Protein AF-A0AAP4CL32-F1 (afdb_monomer_lite)

pLDDT: mean 92.59, std 8.77, range [56.47, 98.12]

Foldseek 3Di:
DDDDPVNVVVVLVVLLVVLVVQLVVPVPPDVVSNVVSVVSNVVSVVVVVD

Structure (mmCIF, N/CA/C/O backbone):
data_AF-A0AAP4CL32-F1
#
_entry.id   AF-A0AAP4CL32-F1
#
loop_
_atom_site.group_PDB
_atom_site.id
_atom_site.type_symbol
_atom_site.label_atom_id
_atom_site.label_alt_id
_atom_site.label_comp_id
_atom_site.label_asym_id
_atom_site.label_entity_id
_atom_site.label_seq_id
_atom_site.pdbx_PDB_ins_code
_atom_site.Cartn_x
_atom_site.Cartn_y
_atom_site.Cartn_z
_atom_site.occupancy
_atom_site.B_iso_or_equiv
_atom_site.auth_seq_id
_atom_site.auth_comp_id
_atom_site.auth_asym_id
_atom_site.auth_atom_id
_atom_site.pdbx_PDB_model_num
ATOM 1 N N . MET A 1 1 ? -10.811 -11.698 20.050 1.00 62.03 1 MET A N 1
ATOM 2 C CA . MET A 1 1 ? -9.867 -10.614 20.384 1.00 62.03 1 MET A CA 1
ATOM 3 C C . MET A 1 1 ? -10.312 -9.393 19.600 1.00 62.03 1 MET A C 1
ATOM 5 O O . MET A 1 1 ? -10.326 -9.469 18.379 1.00 62.03 1 MET A O 1
ATOM 9 N N . GLN A 1 2 ? -10.807 -8.348 20.267 1.00 78.56 2 GLN A N 1
ATOM 10 C CA . GLN A 1 2 ? -11.130 -7.095 19.581 1.00 78.56 2 GLN A CA 1
ATOM 11 C C . GLN A 1 2 ? -9.822 -6.338 19.375 1.00 78.56 2 GLN A C 1
ATOM 13 O O . GLN A 1 2 ? -9.096 -6.106 20.338 1.00 78.56 2 GLN A O 1
ATOM 18 N N . ILE A 1 3 ? -9.494 -6.047 18.120 1.00 79.88 3 ILE A N 1
ATOM 19 C CA . ILE A 1 3 ? -8.363 -5.188 17.787 1.00 79.88 3 ILE A CA 1
ATOM 20 C C . ILE A 1 3 ? -8.858 -3.752 17.913 1.00 79.88 3 ILE A C 1
ATOM 22 O O . ILE A 1 3 ? -9.867 -3.398 17.301 1.00 79.88 3 ILE A O 1
ATOM 26 N N . ASP A 1 4 ? -8.175 -2.960 18.732 1.00 91.38 4 ASP A N 1
ATOM 27 C CA . ASP A 1 4 ? -8.497 -1.555 18.932 1.00 91.38 4 ASP A CA 1
ATOM 28 C C . ASP A 1 4 ? -8.257 -0.735 17.654 1.00 91.38 4 ASP A C 1
ATOM 30 O O . ASP A 1 4 ? -7.498 -1.116 16.755 1.00 91.38 4 ASP A O 1
ATOM 34 N N . GLU A 1 5 ? -8.925 0.410 17.571 1.00 89.88 5 GLU A N 1
ATOM 35 C CA . GLU A 1 5 ? -8.878 1.280 16.399 1.00 89.88 5 GLU A CA 1
ATOM 36 C C . GLU A 1 5 ? -7.466 1.817 16.121 1.00 89.88 5 GLU A C 1
ATOM 38 O O . GLU A 1 5 ? -7.076 1.948 14.958 1.00 89.88 5 GLU A O 1
ATOM 43 N N . GLU A 1 6 ? -6.644 2.042 17.153 1.00 91.19 6 GLU A N 1
ATOM 44 C CA . GLU A 1 6 ? -5.260 2.476 16.957 1.00 91.19 6 GLU A CA 1
ATOM 45 C C . GLU A 1 6 ? -4.407 1.377 16.325 1.00 91.19 6 GLU A C 1
ATOM 47 O O . GLU A 1 6 ? -3.600 1.653 15.436 1.00 91.19 6 GLU A O 1
ATOM 52 N N . THR A 1 7 ? -4.584 0.121 16.739 1.00 93.81 7 THR A N 1
ATOM 53 C CA . THR A 1 7 ? -3.903 -1.021 16.122 1.00 93.81 7 THR A CA 1
ATOM 54 C C . THR A 1 7 ? -4.296 -1.164 14.653 1.00 93.81 7 THR A C 1
ATOM 56 O O . THR A 1 7 ? -3.419 -1.375 13.810 1.00 93.81 7 THR A O 1
ATOM 59 N N . TRP A 1 8 ? -5.572 -0.963 14.312 1.00 91.50 8 TRP A N 1
ATOM 60 C CA . TRP A 1 8 ? -6.009 -0.926 12.915 1.00 91.50 8 TRP A CA 1
ATOM 61 C C . TRP A 1 8 ? -5.414 0.250 12.137 1.00 91.50 8 TRP A C 1
ATOM 63 O O . TRP A 1 8 ? -4.937 0.061 11.018 1.00 91.50 8 TRP A O 1
ATOM 73 N N . ASN A 1 9 ? -5.364 1.444 12.725 1.00 92.06 9 ASN A N 1
ATOM 74 C CA . ASN A 1 9 ? -4.766 2.622 12.093 1.00 92.06 9 ASN A CA 1
ATOM 75 C C . ASN A 1 9 ? -3.265 2.441 11.848 1.00 92.06 9 ASN A C 1
ATOM 77 O O . ASN A 1 9 ? -2.768 2.779 10.773 1.00 92.06 9 ASN A O 1
ATOM 81 N N . ARG A 1 10 ? -2.545 1.815 12.786 1.00 94.62 10 ARG A N 1
ATOM 82 C CA . ARG A 1 10 ? -1.148 1.419 12.576 1.00 9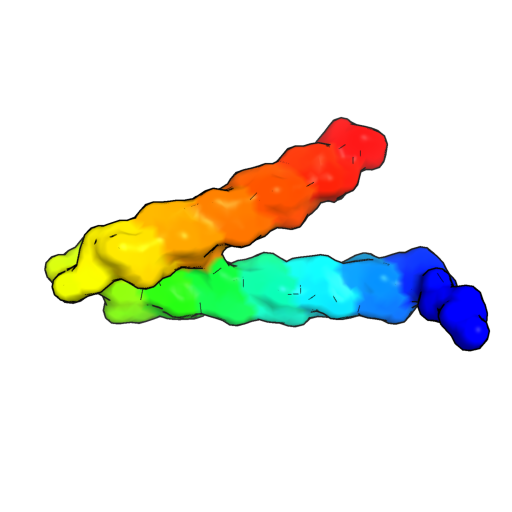4.62 10 ARG A CA 1
ATOM 83 C C . ARG A 1 10 ? -1.029 0.431 11.419 1.00 94.62 10 ARG A C 1
ATOM 85 O O . ARG A 1 10 ? -0.223 0.660 10.522 1.00 94.62 10 ARG A O 1
ATOM 92 N N . ALA A 1 11 ? -1.839 -0.628 11.394 1.00 94.50 11 ALA A N 1
ATOM 93 C CA . ALA A 1 11 ? -1.808 -1.623 10.320 1.00 94.50 11 ALA A CA 1
ATOM 94 C C . ALA A 1 11 ? -2.080 -1.003 8.935 1.00 94.50 11 ALA A C 1
ATOM 96 O O . ALA A 1 11 ? -1.356 -1.293 7.981 1.00 94.50 11 ALA A O 1
ATOM 97 N N . ARG A 1 12 ? -3.057 -0.090 8.833 1.00 94.44 12 ARG A N 1
ATOM 98 C CA . ARG A 1 12 ? -3.322 0.688 7.609 1.00 94.44 12 ARG A CA 1
ATOM 99 C C . ARG A 1 12 ? -2.123 1.545 7.208 1.00 94.44 12 ARG A C 1
ATOM 101 O O . ARG A 1 12 ? -1.757 1.550 6.036 1.00 94.44 12 ARG A O 1
ATOM 108 N N . GLY A 1 13 ? -1.483 2.219 8.164 1.00 95.81 13 GLY A N 1
ATOM 109 C CA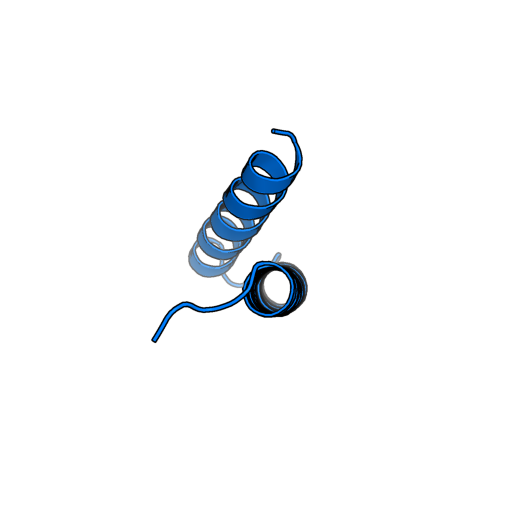 . GLY A 1 13 ? -0.268 3.002 7.924 1.00 95.81 13 GLY A CA 1
ATOM 110 C C . GLY A 1 13 ? 0.875 2.155 7.357 1.00 95.81 13 GLY A C 1
ATOM 111 O O . GLY A 1 13 ? 1.502 2.541 6.371 1.00 95.81 13 GLY A O 1
ATOM 112 N N . TRP A 1 14 ? 1.096 0.959 7.908 1.00 97.00 14 TRP A N 1
ATOM 113 C CA . TRP A 1 14 ? 2.080 0.004 7.388 1.00 97.00 14 TRP A CA 1
ATOM 114 C C . TRP A 1 14 ? 1.740 -0.478 5.975 1.00 97.00 14 TRP A C 1
ATOM 116 O O . TRP A 1 14 ? 2.616 -0.506 5.108 1.00 97.00 14 TRP A O 1
ATOM 126 N N . ALA A 1 15 ? 0.475 -0.825 5.727 1.00 97.19 15 ALA A N 1
ATOM 127 C CA . ALA A 1 15 ? 0.015 -1.252 4.410 1.00 97.19 15 ALA A CA 1
ATOM 128 C C . ALA A 1 15 ? 0.190 -0.140 3.362 1.00 97.19 15 ALA A C 1
ATOM 130 O O . ALA A 1 15 ? 0.698 -0.397 2.269 1.00 97.19 15 ALA A O 1
ATOM 131 N N . LEU A 1 16 ? -0.147 1.104 3.718 1.00 97.56 16 LEU A N 1
ATOM 132 C CA . LEU A 1 16 ? 0.031 2.269 2.855 1.00 97.56 16 LEU A CA 1
ATOM 133 C C . LEU A 1 16 ? 1.508 2.520 2.551 1.00 97.56 16 LEU A C 1
ATOM 135 O O . LEU A 1 16 ? 1.871 2.671 1.385 1.00 97.56 16 LEU A O 1
ATOM 139 N N . TRP A 1 17 ? 2.362 2.524 3.581 1.00 98.12 17 TRP A N 1
ATOM 140 C CA . TRP A 1 17 ? 3.801 2.708 3.408 1.00 98.12 17 TRP A CA 1
ATOM 141 C C . TRP A 1 17 ? 4.363 1.678 2.431 1.00 98.12 17 TRP A C 1
ATOM 143 O O . TRP A 1 17 ? 4.973 2.065 1.439 1.00 98.12 17 TRP A O 1
ATOM 153 N N . LYS A 1 18 ? 4.085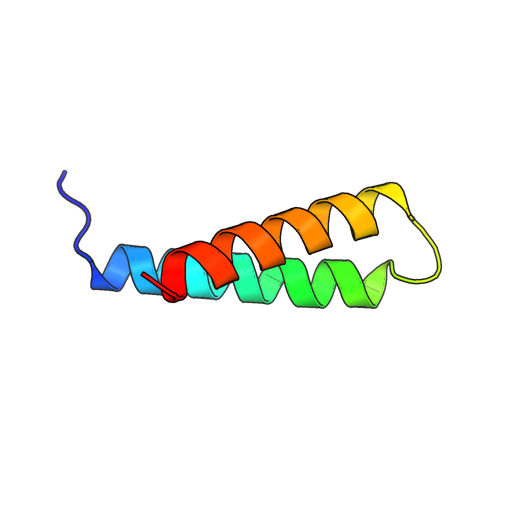 0.383 2.636 1.00 98.12 18 LYS A N 1
ATOM 154 C CA . LYS A 1 18 ? 4.547 -0.688 1.740 1.00 98.12 18 LYS A CA 1
ATOM 155 C C . LYS A 1 18 ? 4.040 -0.523 0.309 1.00 98.12 18 LYS A C 1
ATOM 157 O O . LYS A 1 18 ? 4.829 -0.700 -0.614 1.00 98.12 18 LYS A O 1
ATOM 162 N N . ALA A 1 19 ? 2.771 -0.169 0.116 1.00 97.75 19 ALA A N 1
ATOM 163 C CA . ALA A 1 19 ? 2.212 0.023 -1.219 1.00 97.75 19 ALA A CA 1
ATOM 164 C C . ALA A 1 19 ? 2.901 1.173 -1.975 1.00 97.75 19 ALA A C 1
ATOM 166 O O . ALA A 1 19 ? 3.195 1.035 -3.160 1.00 97.75 19 ALA A O 1
ATOM 167 N N . LEU A 1 20 ? 3.235 2.272 -1.290 1.00 98.12 20 LEU A N 1
ATOM 168 C CA . LEU A 1 20 ? 3.926 3.417 -1.893 1.00 98.12 20 LEU A CA 1
ATOM 169 C C . LEU A 1 20 ? 5.340 3.069 -2.374 1.00 98.12 20 LEU A C 1
ATOM 171 O O . LEU A 1 20 ? 5.683 3.358 -3.520 1.00 98.12 20 LEU A O 1
ATOM 175 N N . ILE A 1 21 ? 6.152 2.418 -1.535 1.00 98.12 21 ILE A N 1
ATOM 176 C CA . ILE A 1 21 ? 7.513 2.005 -1.932 1.00 98.12 21 ILE A CA 1
ATOM 177 C C . ILE A 1 21 ? 7.476 0.950 -3.040 1.00 98.12 21 ILE A C 1
ATOM 179 O O . ILE A 1 21 ? 8.287 1.010 -3.961 1.00 98.12 21 ILE A O 1
ATOM 183 N N . THR A 1 22 ? 6.534 0.001 -2.989 1.00 97.94 22 THR A N 1
ATOM 184 C CA . THR A 1 22 ? 6.379 -1.006 -4.049 1.00 97.94 22 THR A CA 1
ATOM 185 C C . THR A 1 22 ? 5.977 -0.365 -5.376 1.00 97.94 22 THR A C 1
ATOM 187 O O . THR A 1 22 ? 6.5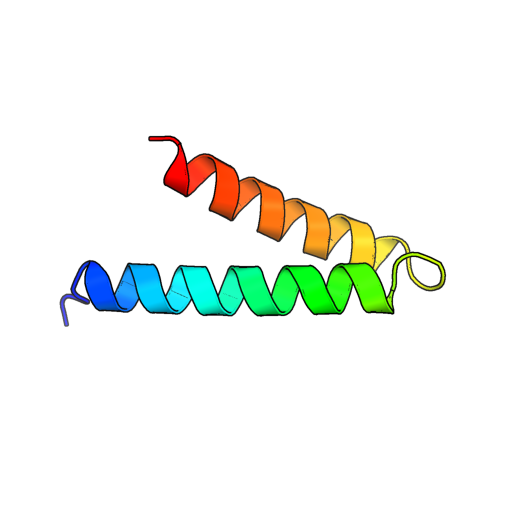52 -0.710 -6.410 1.00 97.94 22 THR A O 1
ATOM 190 N N . TYR A 1 23 ? 5.041 0.587 -5.356 1.00 97.81 23 TYR A N 1
ATOM 191 C CA . TYR A 1 23 ? 4.653 1.345 -6.542 1.00 97.81 23 TYR A CA 1
ATOM 192 C C . TYR A 1 23 ? 5.858 2.078 -7.145 1.00 97.81 23 TYR A C 1
ATOM 194 O O . TYR A 1 23 ? 6.143 1.916 -8.331 1.00 97.81 23 TYR A O 1
ATOM 202 N N . ASP A 1 24 ? 6.599 2.836 -6.330 1.00 97.75 24 ASP A N 1
ATOM 203 C CA . ASP A 1 24 ? 7.728 3.633 -6.815 1.00 97.75 24 ASP A CA 1
ATOM 204 C C . ASP A 1 24 ? 8.853 2.765 -7.396 1.00 97.75 24 ASP A C 1
ATOM 206 O O . ASP A 1 24 ? 9.371 3.066 -8.472 1.00 97.75 24 ASP A O 1
ATOM 210 N N . ALA A 1 25 ? 9.156 1.637 -6.746 1.00 97.38 25 ALA A N 1
ATOM 211 C CA . ALA A 1 25 ? 10.183 0.700 -7.193 1.00 97.38 25 ALA A CA 1
ATOM 212 C C . ALA A 1 25 ? 9.848 -0.000 -8.525 1.00 97.38 25 ALA A C 1
ATOM 214 O O . ALA A 1 25 ? 10.756 -0.450 -9.222 1.00 97.38 25 ALA A O 1
ATOM 215 N N . ASN A 1 26 ? 8.563 -0.109 -8.886 1.00 96.38 26 ASN A N 1
ATOM 216 C CA . ASN A 1 26 ? 8.114 -0.871 -10.058 1.00 96.38 26 ASN A CA 1
ATOM 217 C C . ASN A 1 26 ? 7.536 -0.007 -11.187 1.00 96.38 26 ASN A C 1
ATOM 219 O O . ASN A 1 26 ? 7.225 -0.541 -12.254 1.00 96.38 26 ASN A O 1
ATOM 223 N N . LYS A 1 27 ? 7.418 1.316 -10.991 1.00 91.12 27 LYS A N 1
ATOM 224 C CA . LYS A 1 27 ? 6.705 2.250 -11.889 1.00 91.12 27 LYS A CA 1
ATOM 225 C C . LYS A 1 27 ? 7.141 2.222 -13.358 1.00 91.12 27 LYS A C 1
ATOM 227 O O . LYS A 1 27 ? 6.357 2.595 -14.224 1.00 91.12 27 LYS A O 1
ATOM 232 N N . THR A 1 28 ? 8.365 1.783 -13.650 1.00 92.62 28 THR A N 1
ATOM 233 C CA . THR A 1 28 ? 8.908 1.676 -15.016 1.00 92.62 28 THR A CA 1
ATOM 234 C C . THR A 1 28 ? 9.139 0.241 -15.490 1.00 92.62 28 THR A C 1
ATOM 236 O O . THR A 1 28 ? 9.425 0.043 -16.667 1.00 92.62 28 THR A O 1
ATOM 239 N N . SER A 1 29 ? 9.036 -0.757 -14.608 1.00 93.50 29 SER A N 1
ATOM 240 C CA . SER A 1 29 ? 9.487 -2.129 -14.877 1.00 93.50 29 SER A CA 1
ATOM 241 C C . SER A 1 29 ? 8.362 -3.161 -14.856 1.00 93.50 29 SER A C 1
ATOM 243 O O . SER A 1 29 ? 8.390 -4.100 -15.648 1.00 93.50 29 SER A O 1
ATOM 245 N N . ASN A 1 30 ? 7.365 -3.007 -13.980 1.00 94.62 30 ASN A N 1
ATOM 246 C CA . ASN A 1 30 ? 6.325 -4.014 -13.791 1.00 94.62 30 ASN A CA 1
ATOM 247 C C . ASN A 1 30 ? 4.949 -3.380 -13.573 1.00 94.62 30 ASN A C 1
ATOM 249 O O . ASN A 1 30 ? 4.536 -3.089 -12.451 1.00 94.62 30 ASN A O 1
ATOM 253 N N . LYS A 1 31 ? 4.211 -3.229 -14.677 1.00 94.50 31 LYS A N 1
ATOM 254 C CA . LYS A 1 31 ? 2.878 -2.615 -14.694 1.00 94.50 31 LYS A CA 1
ATOM 255 C C . LYS A 1 31 ? 1.870 -3.332 -13.786 1.00 94.50 31 LYS A C 1
ATOM 257 O O . LYS A 1 31 ? 1.064 -2.667 -13.153 1.00 94.50 31 LYS A O 1
ATOM 262 N N . ILE A 1 32 ? 1.938 -4.660 -13.677 1.00 96.88 32 ILE A N 1
ATOM 263 C CA . ILE A 1 32 ? 0.996 -5.435 -12.853 1.00 96.88 32 ILE A CA 1
ATOM 264 C C . ILE A 1 32 ? 1.166 -5.068 -11.375 1.00 96.88 32 ILE A C 1
ATOM 266 O O . ILE A 1 32 ? 0.195 -4.745 -10.694 1.00 96.88 32 ILE A O 1
ATOM 270 N N . VAL A 1 33 ? 2.414 -5.048 -10.900 1.00 96.12 33 VAL A N 1
ATOM 271 C CA . VAL A 1 33 ? 2.740 -4.696 -9.509 1.00 96.12 33 VAL A CA 1
ATOM 272 C C . VAL A 1 33 ? 2.377 -3.243 -9.204 1.00 96.12 33 VAL A C 1
ATOM 274 O O . VAL A 1 33 ? 1.914 -2.929 -8.106 1.00 96.12 33 VAL A O 1
ATOM 277 N N . VAL A 1 34 ? 2.558 -2.354 -10.179 1.00 97.06 34 VAL A N 1
ATO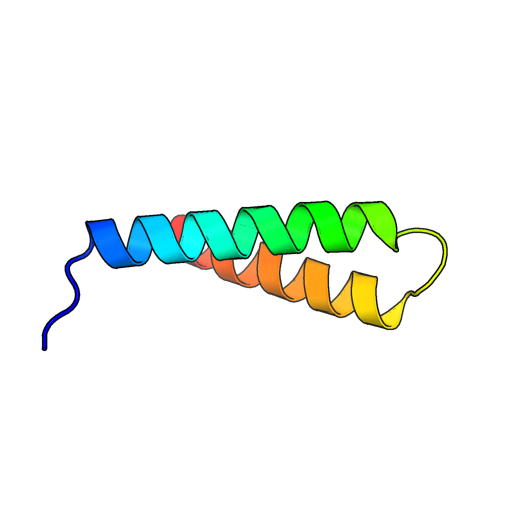M 278 C CA . VAL A 1 34 ? 2.180 -0.939 -10.090 1.00 97.06 34 VAL A CA 1
ATOM 279 C C . VAL A 1 34 ? 0.669 -0.783 -9.945 1.00 97.06 34 VAL A C 1
ATOM 281 O O . VAL A 1 34 ? 0.227 -0.106 -9.018 1.00 97.06 34 VAL A O 1
ATOM 284 N N . ASP A 1 35 ? -0.117 -1.433 -10.803 1.00 97.75 35 ASP A N 1
ATOM 285 C CA . ASP A 1 35 ? -1.579 -1.336 -10.796 1.00 97.75 35 ASP A CA 1
ATOM 286 C C . ASP A 1 35 ? -2.167 -1.900 -9.487 1.00 97.75 35 ASP A C 1
ATOM 288 O O . ASP A 1 35 ? -3.060 -1.295 -8.884 1.00 97.75 35 ASP A O 1
ATOM 292 N N . GLU A 1 36 ? -1.623 -3.012 -8.984 1.00 97.44 36 GLU A N 1
ATOM 293 C CA . GLU A 1 36 ? -2.023 -3.586 -7.695 1.00 97.44 36 GLU A CA 1
ATOM 294 C C . GLU A 1 36 ? -1.658 -2.671 -6.516 1.00 97.44 36 GLU A C 1
ATOM 296 O O . GLU A 1 36 ? -2.511 -2.363 -5.678 1.00 97.44 36 GLU A O 1
ATOM 301 N N . SER A 1 37 ? -0.419 -2.172 -6.475 1.00 97.50 37 SER A N 1
ATOM 302 C CA . SER A 1 37 ? 0.037 -1.253 -5.422 1.00 97.50 37 SER A CA 1
ATOM 303 C C . SER A 1 37 ? -0.792 0.032 -5.413 1.00 97.50 37 SER A C 1
ATOM 305 O O . SER A 1 37 ? -1.194 0.517 -4.354 1.00 97.50 37 SER A O 1
ATOM 307 N N . TYR A 1 38 ? -1.122 0.552 -6.597 1.00 97.56 38 TYR A N 1
ATOM 308 C CA . TYR A 1 38 ? -1.988 1.714 -6.748 1.00 97.56 38 TYR A CA 1
ATOM 309 C C . TYR A 1 38 ? -3.406 1.448 -6.235 1.00 97.56 38 TYR A C 1
ATOM 311 O O . TYR A 1 38 ? -3.971 2.282 -5.524 1.00 97.56 38 TYR A O 1
ATOM 319 N N . ARG A 1 39 ? -3.973 0.266 -6.513 1.00 97.88 39 ARG A N 1
ATOM 320 C CA . ARG A 1 39 ? -5.283 -0.134 -5.981 1.00 97.88 39 ARG A CA 1
ATOM 321 C C . ARG A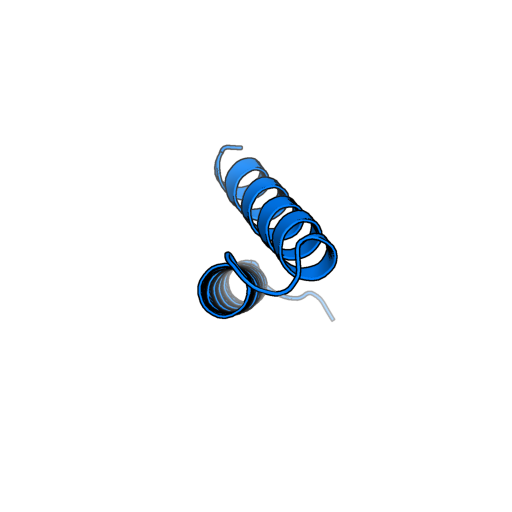 1 39 ? -5.292 -0.147 -4.453 1.00 97.88 39 ARG A C 1
ATOM 323 O O . ARG A 1 39 ? -6.235 0.366 -3.857 1.00 97.88 39 ARG A O 1
ATOM 330 N N . VAL A 1 40 ? -4.247 -0.685 -3.821 1.00 97.38 40 VAL A N 1
ATOM 331 C CA . VAL A 1 40 ? -4.113 -0.696 -2.353 1.00 97.38 40 VAL A CA 1
ATOM 332 C C . VAL A 1 40 ? -4.068 0.727 -1.795 1.00 97.38 40 VAL A C 1
ATOM 334 O O . VAL A 1 40 ? -4.799 1.034 -0.853 1.00 97.38 40 VAL A O 1
ATOM 337 N N . ILE A 1 41 ? -3.283 1.618 -2.412 1.00 97.25 41 ILE A N 1
ATOM 338 C CA . ILE A 1 41 ? -3.225 3.038 -2.029 1.00 97.25 41 ILE A CA 1
ATOM 339 C C . ILE A 1 41 ? -4.621 3.672 -2.092 1.00 97.25 41 ILE A C 1
ATOM 341 O O . ILE A 1 41 ? -5.033 4.333 -1.141 1.00 97.25 41 ILE A O 1
ATOM 345 N N . GLN A 1 42 ? -5.370 3.449 -3.178 1.00 97.25 42 GLN A N 1
ATOM 346 C CA . GLN A 1 42 ? -6.720 4.000 -3.341 1.00 97.25 42 GLN A CA 1
ATOM 347 C C . GLN A 1 42 ? -7.707 3.461 -2.302 1.00 97.25 42 GLN A C 1
ATOM 349 O O . GLN A 1 42 ? -8.503 4.230 -1.767 1.00 97.25 42 GLN A O 1
ATOM 354 N N . VAL A 1 43 ? -7.661 2.162 -1.992 1.00 96.50 43 VAL A N 1
ATOM 355 C CA . VAL A 1 43 ? -8.529 1.559 -0.969 1.00 96.50 43 VAL A CA 1
ATOM 356 C C . VAL A 1 43 ? -8.284 2.208 0.391 1.00 96.50 43 VAL A C 1
ATOM 358 O O . VAL A 1 43 ? -9.236 2.664 1.016 1.00 96.50 43 VAL A O 1
ATOM 361 N N . ILE A 1 44 ? -7.022 2.322 0.817 1.00 94.81 44 ILE A N 1
ATOM 362 C CA . ILE A 1 44 ? -6.683 2.912 2.119 1.00 94.81 44 ILE A CA 1
ATOM 363 C C . ILE A 1 44 ? -7.034 4.404 2.147 1.00 94.81 44 ILE A C 1
ATOM 365 O O . ILE A 1 44 ? -7.635 4.876 3.107 1.00 94.81 44 ILE A O 1
ATOM 369 N N . ALA A 1 45 ? -6.720 5.152 1.087 1.00 93.25 45 ALA A N 1
ATOM 370 C CA . ALA A 1 45 ? -7.035 6.577 1.015 1.00 93.25 45 ALA A CA 1
ATOM 371 C C . ALA A 1 45 ? -8.547 6.854 1.062 1.00 93.25 45 ALA A C 1
ATOM 373 O O . ALA A 1 45 ? -8.965 7.857 1.635 1.00 93.25 45 ALA A O 1
ATOM 374 N N . ASN A 1 46 ? -9.367 5.981 0.472 1.00 93.25 46 ASN A N 1
ATOM 375 C CA . ASN A 1 46 ? -10.823 6.098 0.537 1.00 93.25 46 ASN A CA 1
ATOM 376 C C . ASN A 1 46 ? -11.388 5.668 1.897 1.00 93.25 46 ASN A C 1
ATOM 378 O O . ASN A 1 46 ? -12.374 6.255 2.332 1.00 93.25 46 ASN A O 1
ATOM 382 N N . ASP A 1 47 ? -10.758 4.705 2.578 1.00 88.31 47 ASP A N 1
ATOM 383 C CA . ASP A 1 47 ? -11.121 4.311 3.949 1.00 88.31 47 ASP A CA 1
ATOM 384 C C . ASP A 1 47 ? -10.914 5.475 4.936 1.00 88.31 47 ASP A C 1
ATOM 386 O O . ASP A 1 47 ? -11.745 5.703 5.805 1.00 88.31 47 ASP A O 1
ATOM 390 N N . TYR A 1 48 ? -9.863 6.283 4.740 1.00 79.56 48 TYR A N 1
ATOM 391 C CA . TYR A 1 48 ? -9.565 7.471 5.560 1.00 79.56 48 TYR A CA 1
ATOM 392 C C . TYR A 1 48 ? -10.435 8.706 5.277 1.00 79.56 48 TYR A C 1
ATOM 394 O O . TYR A 1 48 ? -10.402 9.658 6.051 1.00 79.56 48 TYR A O 1
ATOM 402 N N . LYS A 1 49 ? -11.161 8.746 4.154 1.00 72.12 49 LYS A N 1
ATOM 403 C CA . LYS A 1 49 ? -12.026 9.885 3.789 1.00 72.12 49 LYS A CA 1
ATOM 404 C C . LYS A 1 49 ? -13.438 9.798 4.385 1.00 72.12 49 LYS A C 1
ATOM 406 O O . LYS A 1 49 ? -14.242 10.687 4.107 1.00 72.12 49 LYS A O 1
ATOM 411 N N . ARG A 1 50 ? -13.760 8.725 5.110 1.00 56.47 50 ARG A N 1
ATOM 412 C CA . ARG A 1 50 ? -15.070 8.514 5.743 1.00 56.47 50 ARG A CA 1
ATOM 413 C C . ARG A 1 50 ? -15.091 8.995 7.183 1.00 56.47 50 ARG A C 1
ATOM 415 O O . ARG A 1 50 ? -14.021 8.975 7.824 1.00 56.47 50 ARG A O 1
#

Radius of gyration: 12.57 Å; chains: 1; bounding box: 25×20×35 Å

Organism: NCBI:txid2026187

Sequence (50 aa):
MQIDEETWNRARGWALWKALITYDANKTSNKIVVDESYRVIQVIANDYKR

Secondary structure (DSSP, 8-state):
-PPPHHHHHHHHHHHHHHHHHHHHHHTTT-HHHHHHHHHHHHHHHHHTT-